Protein AF-A0A971YFV0-F1 (afdb_monomer)

Foldseek 3Di:
DDADPVLLVVLCVVLVDDSVLSVVLCVVVVNDSVVSNVVSVVVVVVVPPVPVVVVVVVVVCLVVQQVDWDFDDDPNRGPDTHRNNVVVVVVVVVVVVVVVVVVVCVVVVDPPQDDDPDDDGDDPVVVVVVVVVVVVVVVCVVVPPDDDDDDDDDDDDDDDDDDDDDD

Radius of gyration: 30.34 Å; Cα contacts (8 Å, |Δi|>4): 82; chains: 1; bounding box: 50×63×78 Å

Secondary structure (DSSP, 8-state):
----HHHHHHHHHHHT--HHHHHHHHHHTTT-HHHHHHHHHHHHHHSTTTHHHHHHHHHHHHHHHHH-EEEEEETTEEEEEEEHHHHHHHHHHHHHHHHHHHHHHHHHT-------SSS----HHHHHHHHHHHHHHHHHHHH-SS---------------------

Sequence (167 aa):
MSISFEKIEELRKRANISYEEAKVLLEKHNGDIVEALIELEKSKRIRNDGTTSFYEKLRRLFIKGNRTKFIVTYKGETVVNVPVNYLILALLFSIHFMVFSLIIIFITGCRMTIKKPEGTVMDVDDAIVDVSERVKRAAKSFTEDKPSSKVNLEKKGEDGYNEHTIE

Mean predicted aligned error: 18.41 Å

pLDDT: mean 74.05, std 20.57, range [25.17, 95.12]

Structure (mmCIF, N/CA/C/O backbone):
data_AF-A0A971YFV0-F1
#
_entry.id   AF-A0A971YFV0-F1
#
loop_
_atom_site.group_PDB
_atom_site.id
_atom_site.type_symbol
_atom_site.label_atom_id
_atom_site.label_alt_id
_atom_site.label_comp_id
_atom_site.label_asym_id
_atom_site.label_entity_id
_atom_site.label_seq_id
_atom_site.pdbx_PDB_ins_code
_atom_site.Cartn_x
_atom_site.Cartn_y
_atom_site.Cartn_z
_atom_site.occupancy
_atom_site.B_iso_or_equiv
_atom_site.auth_seq_id
_atom_site.auth_comp_id
_atom_site.auth_asym_id
_atom_site.auth_atom_id
_atom_site.pdbx_PDB_model_num
ATOM 1 N N . MET A 1 1 ? 11.831 11.834 -33.727 1.00 55.88 1 MET A N 1
ATOM 2 C CA . MET A 1 1 ? 12.250 10.417 -33.698 1.00 55.88 1 MET A CA 1
ATOM 3 C C . MET A 1 1 ? 11.049 9.598 -33.248 1.00 55.88 1 MET A C 1
ATOM 5 O O . MET A 1 1 ? 10.469 9.952 -32.233 1.00 55.88 1 MET A O 1
ATOM 9 N N . SER A 1 2 ? 10.595 8.605 -34.016 1.00 67.62 2 SER A N 1
ATOM 10 C CA . SER A 1 2 ? 9.409 7.807 -33.663 1.00 67.62 2 SER A CA 1
ATOM 11 C C . SER A 1 2 ? 9.834 6.514 -32.977 1.00 67.62 2 SER A C 1
ATOM 13 O O . SER A 1 2 ? 10.465 5.657 -33.596 1.00 67.62 2 SER A O 1
ATOM 15 N N . ILE A 1 3 ? 9.497 6.368 -31.702 1.00 83.81 3 ILE A N 1
ATOM 16 C CA . ILE A 1 3 ? 9.700 5.118 -30.968 1.00 83.81 3 ILE A CA 1
ATOM 17 C C . ILE A 1 3 ? 8.620 4.138 -31.414 1.00 83.81 3 ILE A C 1
ATOM 19 O O . ILE A 1 3 ? 7.434 4.466 -31.389 1.00 83.81 3 ILE A O 1
ATOM 23 N N . SER A 1 4 ? 9.025 2.947 -31.854 1.00 90.25 4 SER A N 1
ATOM 24 C CA . SER A 1 4 ? 8.077 1.919 -32.273 1.00 90.25 4 SER A CA 1
ATOM 25 C C . SER A 1 4 ? 7.423 1.259 -31.062 1.00 90.25 4 SER A C 1
ATOM 27 O O . SER A 1 4 ? 8.056 1.028 -30.029 1.00 90.25 4 SER A O 1
ATOM 29 N N . PHE A 1 5 ? 6.143 0.916 -31.209 1.00 93.12 5 PHE A N 1
ATOM 30 C CA . PHE A 1 5 ? 5.389 0.176 -30.197 1.00 93.12 5 PHE A CA 1
ATOM 31 C C . PHE A 1 5 ? 6.078 -1.142 -29.810 1.00 93.12 5 PHE A C 1
ATOM 33 O O . PHE A 1 5 ? 6.101 -1.503 -28.638 1.00 93.12 5 PHE A O 1
ATOM 40 N N . GLU A 1 6 ? 6.707 -1.807 -30.779 1.00 92.62 6 GLU A N 1
ATOM 41 C CA . GLU A 1 6 ? 7.463 -3.044 -30.576 1.00 92.62 6 GLU A CA 1
ATOM 42 C C . GLU A 1 6 ? 8.597 -2.877 -29.556 1.00 92.62 6 GLU A C 1
ATOM 44 O O . GLU A 1 6 ? 8.699 -3.673 -28.626 1.00 92.62 6 GLU A O 1
ATOM 49 N N . LYS A 1 7 ? 9.383 -1.792 -29.646 1.00 92.56 7 LYS A N 1
ATOM 50 C CA . LYS A 1 7 ? 10.458 -1.507 -28.681 1.00 92.56 7 LYS A CA 1
ATOM 51 C C . LYS A 1 7 ? 9.910 -1.246 -27.276 1.00 92.56 7 LYS A C 1
ATOM 53 O O . LYS A 1 7 ? 10.496 -1.693 -26.291 1.00 92.56 7 LYS A O 1
ATOM 58 N N . ILE A 1 8 ? 8.775 -0.546 -27.178 1.00 93.62 8 ILE A N 1
ATOM 59 C CA . ILE A 1 8 ? 8.094 -0.281 -25.900 1.00 93.62 8 ILE A CA 1
ATOM 60 C C . ILE A 1 8 ? 7.615 -1.598 -25.287 1.00 93.62 8 ILE A C 1
ATOM 62 O O . ILE A 1 8 ? 7.828 -1.841 -24.100 1.00 93.62 8 ILE A O 1
ATOM 66 N N . GLU A 1 9 ? 6.987 -2.466 -26.082 1.00 94.44 9 GLU A N 1
ATOM 67 C CA . GLU A 1 9 ? 6.501 -3.760 -25.613 1.00 94.44 9 GLU A CA 1
ATOM 68 C C . GLU A 1 9 ? 7.649 -4.699 -25.217 1.00 94.44 9 GLU A C 1
ATOM 70 O O . GLU A 1 9 ? 7.549 -5.392 -24.201 1.00 94.44 9 GLU A O 1
ATOM 75 N N . GLU A 1 10 ? 8.746 -4.694 -25.973 1.00 93.69 10 GLU A N 1
ATOM 76 C CA . GLU A 1 10 ? 9.948 -5.465 -25.669 1.00 93.69 10 GLU A CA 1
ATOM 77 C C . GLU A 1 10 ? 10.563 -5.039 -24.332 1.00 93.69 10 GLU A C 1
ATOM 79 O O . GLU A 1 10 ? 10.759 -5.882 -23.449 1.00 93.69 10 GLU A O 1
ATOM 84 N N . LEU A 1 11 ? 10.803 -3.737 -24.139 1.00 92.44 11 LEU A N 1
ATOM 85 C CA . LEU A 1 11 ? 11.344 -3.212 -22.886 1.00 92.44 11 LEU A CA 1
ATOM 86 C C . LEU A 1 11 ? 10.402 -3.528 -21.715 1.00 92.44 11 LEU A C 1
ATOM 88 O O . LEU A 1 11 ? 10.845 -4.028 -20.682 1.00 92.44 11 LEU A O 1
ATOM 92 N N . ARG A 1 12 ? 9.089 -3.343 -21.902 1.00 91.88 12 ARG A N 1
ATOM 93 C CA . ARG A 1 12 ? 8.057 -3.677 -20.911 1.00 91.88 12 ARG A CA 1
ATOM 94 C C . ARG A 1 12 ? 8.119 -5.141 -20.474 1.00 91.88 12 ARG A C 1
ATOM 96 O O . ARG A 1 12 ? 8.072 -5.418 -19.276 1.00 91.88 12 ARG A O 1
ATOM 103 N N . LYS A 1 13 ? 8.223 -6.074 -21.428 1.00 92.19 13 LYS A N 1
ATOM 104 C CA . LYS A 1 13 ? 8.293 -7.522 -21.162 1.00 92.19 13 LYS A CA 1
ATOM 105 C C . LYS A 1 13 ? 9.577 -7.906 -20.429 1.00 92.19 13 LYS A C 1
ATOM 107 O O . LYS A 1 13 ? 9.506 -8.686 -19.484 1.00 92.19 13 LYS A O 1
ATOM 112 N N . ARG A 1 14 ? 10.727 -7.350 -20.829 1.00 88.69 14 ARG A N 1
ATOM 113 C CA . ARG A 1 14 ? 12.033 -7.655 -20.214 1.00 88.69 14 ARG A CA 1
ATOM 114 C C . ARG A 1 14 ? 12.164 -7.088 -18.799 1.00 88.69 14 ARG A C 1
ATOM 116 O O . ARG A 1 14 ? 12.705 -7.750 -17.919 1.00 88.69 14 ARG A O 1
ATOM 123 N N . ALA A 1 15 ? 11.657 -5.881 -18.573 1.00 86.00 15 ALA A N 1
ATOM 124 C CA . ALA A 1 15 ? 11.821 -5.158 -17.315 1.00 86.00 15 ALA A CA 1
ATOM 125 C C . ALA A 1 15 ? 10.654 -5.307 -16.318 1.00 86.00 15 ALA A C 1
ATOM 127 O O . ALA A 1 15 ? 10.813 -4.976 -15.138 1.00 86.00 15 ALA A O 1
ATOM 128 N N . ASN A 1 16 ? 9.496 -5.800 -16.776 1.00 87.44 16 ASN A N 1
ATOM 129 C CA . ASN A 1 16 ? 8.229 -5.817 -16.038 1.00 87.44 16 ASN A CA 1
ATOM 130 C C . ASN A 1 16 ? 7.838 -4.428 -15.492 1.00 87.44 16 ASN A C 1
ATOM 132 O O . ASN A 1 16 ? 7.591 -4.256 -14.298 1.00 87.44 16 ASN A O 1
ATOM 136 N N . ILE A 1 17 ? 7.821 -3.437 -16.383 1.00 87.12 17 ILE A N 1
ATOM 137 C CA . ILE A 1 17 ? 7.430 -2.045 -16.100 1.00 87.12 17 ILE A CA 1
ATOM 138 C C . ILE A 1 17 ? 6.123 -1.694 -16.818 1.00 87.12 17 ILE A C 1
ATOM 140 O O . ILE A 1 17 ? 5.584 -2.506 -17.572 1.00 87.12 17 ILE A O 1
ATOM 144 N N . SER A 1 18 ? 5.565 -0.512 -16.568 1.00 90.50 18 SER A N 1
ATOM 145 C CA . SER A 1 18 ? 4.385 -0.031 -17.297 1.00 90.50 18 SER A CA 1
ATOM 146 C C . SER A 1 18 ? 4.736 0.440 -18.719 1.00 90.50 18 SER A C 1
ATOM 148 O O . SER A 1 18 ? 5.891 0.726 -19.032 1.00 90.50 18 SER A O 1
ATOM 150 N N . TYR A 1 19 ? 3.733 0.525 -19.603 1.00 91.50 19 TYR A N 1
ATOM 151 C CA . TYR A 1 19 ? 3.914 1.076 -20.957 1.00 91.50 19 TYR A CA 1
ATOM 152 C C . TYR A 1 19 ? 4.385 2.535 -20.933 1.00 91.50 19 TYR A C 1
ATOM 154 O O . TYR A 1 19 ? 5.166 2.944 -21.787 1.00 91.50 19 TYR A O 1
ATOM 162 N N . GLU A 1 20 ? 3.921 3.299 -19.947 1.00 91.88 20 GLU A N 1
ATOM 163 C CA . GLU A 1 20 ? 4.306 4.692 -19.744 1.00 91.88 20 GLU A CA 1
ATOM 164 C C . GLU A 1 20 ? 5.778 4.805 -19.338 1.00 91.88 20 GLU A C 1
ATOM 166 O O . GLU A 1 20 ? 6.537 5.510 -19.997 1.00 91.88 20 GLU A O 1
ATOM 171 N N . GLU A 1 21 ? 6.215 4.033 -18.338 1.00 89.69 21 GLU A N 1
ATOM 172 C CA . GLU A 1 21 ? 7.624 3.995 -17.929 1.00 89.69 21 GLU A CA 1
ATOM 173 C C . GLU A 1 21 ? 8.533 3.555 -19.083 1.00 89.69 21 GLU A C 1
ATOM 175 O O . GLU A 1 21 ? 9.564 4.179 -19.330 1.00 89.69 21 GLU A O 1
ATOM 180 N N . ALA A 1 22 ? 8.135 2.517 -19.829 1.00 92.38 22 ALA A N 1
ATOM 181 C CA . ALA A 1 22 ? 8.889 2.037 -20.984 1.00 92.38 22 ALA A CA 1
ATOM 182 C C . ALA A 1 22 ? 9.008 3.106 -22.081 1.00 92.38 22 ALA A C 1
ATOM 184 O O . ALA A 1 22 ? 10.084 3.285 -22.650 1.00 92.38 22 ALA A O 1
ATOM 185 N N . LYS A 1 23 ? 7.926 3.844 -22.357 1.00 93.44 23 LYS A N 1
ATOM 186 C CA . LYS A 1 23 ? 7.932 4.948 -23.320 1.00 93.44 23 LYS A CA 1
ATOM 187 C C . LYS A 1 23 ? 8.895 6.051 -22.883 1.00 93.44 23 LYS A C 1
ATOM 189 O O . LYS A 1 23 ? 9.743 6.439 -23.675 1.00 93.44 23 LYS A O 1
ATOM 194 N N . VAL A 1 24 ? 8.807 6.507 -21.635 1.00 92.56 24 VAL A N 1
ATOM 195 C CA . VAL A 1 24 ? 9.653 7.591 -21.109 1.00 92.56 24 VAL A CA 1
ATOM 196 C C . VAL A 1 24 ? 11.136 7.212 -21.138 1.00 92.56 24 VAL A C 1
ATOM 198 O O . VAL A 1 24 ? 11.972 8.016 -21.546 1.00 92.56 24 VAL A O 1
ATOM 201 N N . LEU A 1 25 ? 11.476 5.978 -20.757 1.00 92.69 25 LEU A N 1
ATOM 202 C CA . LEU A 1 25 ? 12.853 5.474 -20.811 1.00 92.69 25 LEU A CA 1
ATOM 203 C C . LEU A 1 25 ? 13.393 5.441 -22.244 1.00 92.69 25 LEU A C 1
ATOM 205 O O . LEU A 1 25 ? 14.518 5.868 -22.489 1.00 92.69 25 LEU A O 1
ATOM 209 N N . LEU A 1 26 ? 12.584 4.983 -23.199 1.00 92.88 26 LEU A N 1
ATOM 210 C CA . LEU A 1 26 ? 12.973 4.967 -24.608 1.00 92.88 26 LEU A CA 1
ATOM 211 C C . LEU A 1 26 ? 13.034 6.375 -25.210 1.00 92.88 26 LEU A C 1
ATOM 213 O O . LEU A 1 26 ? 13.888 6.617 -26.052 1.00 92.88 26 LEU A O 1
ATOM 217 N N . GLU A 1 27 ? 12.185 7.312 -24.785 1.00 92.25 27 GLU A N 1
ATOM 218 C CA . GLU A 1 27 ? 12.265 8.725 -25.191 1.00 92.25 27 GLU A CA 1
ATOM 219 C C . GLU A 1 27 ? 13.549 9.377 -24.695 1.00 92.25 27 GLU A C 1
ATOM 221 O O . GLU A 1 27 ? 14.216 10.078 -25.453 1.00 92.25 27 GLU A O 1
ATOM 226 N N . LYS A 1 28 ? 13.942 9.076 -23.459 1.00 92.56 28 LYS A N 1
ATOM 227 C CA . LYS A 1 28 ? 15.187 9.565 -22.870 1.00 92.56 28 LYS A CA 1
ATOM 228 C C . LYS A 1 28 ? 16.430 9.017 -23.577 1.00 92.56 28 LYS A C 1
ATOM 230 O O . LYS A 1 28 ? 17.393 9.754 -23.772 1.00 92.56 28 LYS A O 1
ATOM 235 N N . HIS A 1 29 ? 16.389 7.747 -23.981 1.00 92.56 29 HIS A N 1
ATOM 236 C CA . HIS A 1 29 ? 17.500 7.036 -24.626 1.00 92.56 29 HIS A CA 1
ATOM 237 C C . HIS A 1 29 ? 17.369 6.931 -26.145 1.00 92.56 29 HIS A C 1
ATOM 239 O O . HIS A 1 29 ? 17.982 6.065 -26.763 1.00 92.56 29 HIS A O 1
ATOM 245 N N . ASN A 1 30 ? 16.564 7.793 -26.775 1.00 90.88 30 ASN A N 1
ATOM 246 C CA . ASN A 1 30 ? 16.415 7.849 -28.235 1.00 90.88 30 ASN A CA 1
ATOM 247 C C . ASN A 1 30 ? 16.072 6.490 -28.894 1.00 90.88 30 ASN A C 1
ATOM 249 O O . ASN A 1 30 ? 16.448 6.202 -30.031 1.00 90.88 30 ASN A O 1
ATOM 253 N N . GLY A 1 31 ? 15.331 5.639 -28.185 1.00 88.50 31 GLY A N 1
ATOM 254 C CA . GLY A 1 31 ? 14.911 4.318 -28.641 1.00 88.50 31 GLY A CA 1
ATOM 255 C C . GLY A 1 31 ? 15.973 3.221 -28.522 1.00 88.50 31 GLY A C 1
ATOM 256 O O . GLY A 1 31 ? 15.802 2.180 -29.172 1.00 88.50 31 GLY A O 1
ATOM 257 N N . ASP A 1 32 ? 17.033 3.434 -27.735 1.00 92.88 32 ASP A N 1
ATOM 258 C CA . ASP A 1 32 ? 17.977 2.396 -27.315 1.00 92.88 32 ASP A CA 1
ATOM 259 C C . ASP A 1 32 ? 17.408 1.604 -26.126 1.00 92.88 32 ASP A C 1
ATOM 261 O O . ASP A 1 32 ? 17.220 2.122 -25.024 1.00 92.88 32 ASP A O 1
ATOM 265 N N . ILE A 1 33 ? 17.099 0.329 -26.371 1.00 90.75 33 ILE A N 1
ATOM 266 C CA . ILE A 1 33 ? 16.549 -0.579 -25.358 1.00 90.75 33 ILE A CA 1
ATOM 267 C C . ILE A 1 33 ? 17.610 -0.948 -24.321 1.00 90.75 33 ILE A C 1
ATOM 269 O O . ILE A 1 33 ? 17.271 -1.121 -23.153 1.00 90.75 33 ILE A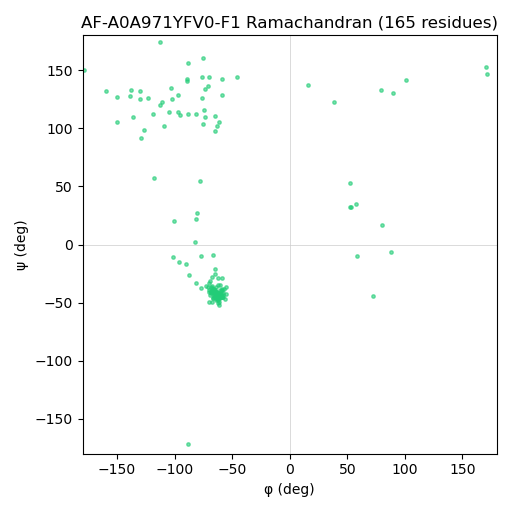 O 1
ATOM 273 N N . VAL A 1 34 ? 18.869 -1.108 -24.734 1.00 92.62 34 VAL A N 1
ATOM 274 C CA . VAL A 1 34 ? 19.943 -1.591 -23.861 1.00 92.62 34 VAL A CA 1
ATOM 275 C C . VAL A 1 34 ? 20.274 -0.524 -22.830 1.00 92.62 34 VAL A C 1
ATOM 277 O O . VAL A 1 34 ? 20.258 -0.815 -21.636 1.00 92.62 34 VAL A O 1
ATOM 280 N N . GLU A 1 35 ? 20.474 0.717 -23.270 1.00 93.44 35 GLU A N 1
ATOM 281 C CA . GLU A 1 35 ? 20.772 1.831 -22.364 1.00 93.44 35 GLU A CA 1
ATOM 282 C C . GLU A 1 35 ? 19.597 2.112 -21.412 1.00 93.44 35 GLU A C 1
ATOM 284 O O . GLU A 1 35 ? 19.778 2.265 -20.200 1.00 93.44 35 GLU A O 1
ATOM 289 N N . ALA A 1 36 ? 18.363 2.049 -21.927 1.00 93.12 36 ALA A N 1
ATOM 290 C CA . ALA A 1 36 ? 17.154 2.135 -21.111 1.00 93.12 36 ALA A CA 1
ATOM 291 C C . ALA A 1 36 ? 17.076 1.032 -20.040 1.00 93.12 36 ALA A C 1
ATOM 293 O O . ALA A 1 36 ? 16.656 1.291 -18.909 1.00 93.12 36 ALA A O 1
ATOM 294 N N . LEU A 1 37 ? 17.488 -0.195 -20.372 1.00 92.00 37 LEU A N 1
ATOM 295 C CA . LEU A 1 37 ? 17.505 -1.318 -19.437 1.00 92.00 37 LEU A CA 1
ATOM 296 C C . LEU A 1 37 ? 18.583 -1.136 -18.357 1.00 92.00 37 LEU A C 1
ATOM 298 O O . LEU A 1 37 ? 18.306 -1.388 -17.185 1.00 92.00 37 LEU A O 1
ATOM 302 N N . ILE A 1 38 ? 19.773 -0.654 -18.734 1.00 91.94 38 ILE A N 1
ATOM 303 C CA . ILE A 1 38 ? 20.883 -0.365 -17.813 1.00 91.94 38 ILE A CA 1
ATOM 304 C C . ILE A 1 38 ? 20.482 0.732 -16.820 1.00 91.94 38 ILE A C 1
ATOM 306 O O . ILE A 1 38 ? 20.667 0.573 -15.608 1.00 91.94 38 ILE A O 1
ATOM 310 N N . GLU A 1 39 ? 19.891 1.833 -17.300 1.00 90.88 39 GLU A N 1
ATOM 311 C CA . GLU A 1 39 ? 19.418 2.903 -16.417 1.00 90.88 39 GLU A CA 1
ATOM 312 C C . GLU A 1 39 ? 18.335 2.392 -15.460 1.00 90.88 39 GLU A C 1
ATOM 314 O O . GLU A 1 39 ? 18.358 2.703 -14.261 1.00 90.88 39 GLU A O 1
ATOM 319 N N . LEU A 1 40 ? 17.397 1.587 -15.964 1.00 89.69 40 LEU A N 1
ATOM 320 C CA . LEU A 1 40 ? 16.351 1.003 -15.140 1.00 89.69 40 LEU A CA 1
ATOM 321 C C . LEU A 1 40 ? 16.930 0.072 -14.068 1.00 89.69 40 LEU A C 1
ATOM 323 O O . LEU A 1 40 ? 16.510 0.153 -12.916 1.00 89.69 40 LEU A O 1
ATOM 327 N N . GLU A 1 41 ? 17.884 -0.796 -14.405 1.00 85.00 41 GLU A N 1
ATOM 328 C CA . GLU A 1 41 ? 18.512 -1.710 -13.446 1.00 85.00 41 GLU A CA 1
ATOM 329 C C . GLU A 1 41 ? 19.244 -0.938 -12.346 1.00 85.00 41 GLU A C 1
ATOM 331 O O . GLU A 1 41 ? 19.054 -1.209 -11.155 1.00 85.00 41 GLU A O 1
ATOM 336 N N . LYS A 1 42 ? 19.998 0.098 -12.728 1.00 86.50 42 LYS A N 1
ATOM 337 C CA . LYS A 1 42 ? 20.656 1.008 -11.786 1.00 86.50 42 LYS A CA 1
ATOM 338 C C . LYS A 1 42 ? 19.635 1.692 -10.873 1.00 86.50 42 LYS A C 1
ATOM 340 O O . LYS A 1 42 ? 19.809 1.702 -9.655 1.00 86.50 42 LYS A O 1
ATOM 345 N N . SER A 1 43 ? 18.536 2.187 -11.437 1.00 79.12 43 SER A N 1
ATOM 346 C CA . SER A 1 43 ? 17.457 2.849 -10.693 1.00 79.12 43 SER A CA 1
ATOM 347 C C . SER A 1 43 ? 16.696 1.889 -9.775 1.00 79.12 43 SER A C 1
ATOM 349 O O . SER A 1 43 ? 16.330 2.254 -8.660 1.00 79.12 43 SER A O 1
ATOM 351 N N . LYS A 1 44 ? 16.479 0.641 -10.200 1.00 73.69 44 LYS A N 1
ATOM 352 C CA . LYS A 1 44 ? 15.796 -0.401 -9.423 1.00 73.69 44 LYS A CA 1
ATOM 353 C C . LYS A 1 44 ? 16.664 -0.910 -8.279 1.00 73.69 44 LYS A C 1
ATOM 355 O O . LYS A 1 44 ? 16.140 -1.158 -7.200 1.00 73.69 44 LYS A O 1
ATOM 360 N N . ARG A 1 45 ? 17.982 -1.003 -8.478 1.00 64.69 45 ARG A N 1
ATOM 361 C CA . ARG A 1 45 ? 18.945 -1.303 -7.411 1.00 64.69 45 ARG A CA 1
ATOM 362 C C . ARG A 1 45 ? 18.941 -0.222 -6.328 1.00 64.69 45 ARG A C 1
ATOM 364 O O . ARG A 1 45 ? 19.064 -0.556 -5.156 1.00 64.69 45 ARG A O 1
ATOM 371 N N . ILE A 1 46 ? 18.739 1.039 -6.716 1.00 60.78 46 ILE A N 1
ATOM 372 C CA . ILE A 1 46 ? 18.622 2.176 -5.791 1.00 60.78 46 ILE A CA 1
ATOM 373 C C . ILE A 1 46 ? 17.235 2.215 -5.112 1.00 60.78 46 ILE A C 1
ATOM 375 O O . ILE A 1 46 ? 17.158 2.480 -3.920 1.00 60.78 46 ILE A O 1
ATOM 379 N N . ARG A 1 47 ? 16.147 1.879 -5.824 1.00 58.97 47 ARG A N 1
ATOM 380 C CA . ARG A 1 47 ? 14.753 1.836 -5.311 1.00 58.97 47 ARG A CA 1
ATOM 381 C C . ARG A 1 47 ? 14.365 0.549 -4.565 1.00 58.97 47 ARG A C 1
ATOM 383 O O . ARG A 1 47 ? 13.204 0.390 -4.183 1.00 58.97 47 ARG A O 1
ATOM 390 N N . ASN A 1 48 ? 15.284 -0.403 -4.395 1.00 56.84 48 ASN A N 1
ATOM 391 C CA . ASN A 1 48 ? 15.030 -1.650 -3.659 1.00 56.84 48 ASN A CA 1
ATOM 392 C C . ASN A 1 48 ? 15.154 -1.472 -2.131 1.00 56.84 48 ASN A C 1
ATOM 394 O O . ASN A 1 48 ? 15.358 -2.438 -1.397 1.00 56.84 48 ASN A O 1
ATOM 398 N N . ASP A 1 49 ? 15.023 -0.244 -1.636 1.00 57.00 49 ASP A N 1
ATOM 399 C CA . ASP A 1 49 ? 15.078 0.120 -0.224 1.00 57.00 49 ASP A CA 1
ATOM 400 C C . ASP A 1 49 ? 13.758 -0.215 0.498 1.00 57.00 49 ASP A C 1
ATOM 402 O O . ASP A 1 49 ? 13.105 0.619 1.107 1.00 57.00 49 ASP A O 1
ATOM 406 N N . GLY A 1 50 ? 13.310 -1.471 0.422 1.00 62.09 50 GLY A N 1
ATOM 407 C CA . GLY A 1 50 ? 12.174 -2.001 1.187 1.00 62.09 50 GLY A CA 1
ATOM 408 C C . GLY A 1 50 ? 10.786 -1.517 0.740 1.00 62.09 50 GLY A C 1
ATOM 409 O O . GLY A 1 50 ? 9.883 -2.339 0.591 1.00 62.09 50 GLY A O 1
ATOM 410 N N . THR A 1 51 ? 10.600 -0.228 0.463 1.00 63.25 51 THR A N 1
ATOM 411 C CA . THR A 1 51 ? 9.303 0.424 0.215 1.00 63.25 51 THR A CA 1
ATOM 412 C C . THR A 1 51 ? 8.550 -0.163 -0.984 1.00 63.25 51 THR A C 1
ATOM 414 O O . THR A 1 51 ? 7.361 -0.480 -0.886 1.00 63.25 51 THR A O 1
ATOM 417 N N . THR A 1 52 ? 9.247 -0.414 -2.095 1.00 68.06 52 THR A N 1
ATOM 418 C CA . THR A 1 52 ? 8.674 -1.019 -3.311 1.00 68.06 52 THR A CA 1
ATOM 419 C C . THR A 1 52 ? 8.251 -2.480 -3.108 1.00 68.06 52 THR A C 1
ATOM 421 O O . THR A 1 52 ? 7.205 -2.899 -3.606 1.00 68.06 52 THR A O 1
ATOM 424 N N . SER A 1 53 ? 8.996 -3.254 -2.310 1.00 75.56 53 SER A N 1
ATOM 425 C CA . SER A 1 53 ? 8.674 -4.655 -1.985 1.00 75.56 53 SER A CA 1
ATOM 426 C C . SER A 1 53 ? 7.425 -4.775 -1.105 1.00 75.56 53 SER A C 1
ATOM 428 O O . SER A 1 53 ? 6.577 -5.646 -1.327 1.00 75.56 53 SER A O 1
ATOM 430 N N . PHE A 1 54 ? 7.266 -3.871 -0.132 1.00 79.06 54 PHE A N 1
ATOM 431 C CA . PHE A 1 54 ? 6.066 -3.827 0.703 1.00 79.06 54 PHE A CA 1
ATOM 432 C C . PHE A 1 54 ? 4.832 -3.394 -0.090 1.00 79.06 54 PHE A C 1
ATOM 434 O O . PHE A 1 54 ? 3.784 -4.019 0.070 1.00 79.06 54 PHE A O 1
ATOM 441 N N . TYR A 1 55 ? 4.948 -2.405 -0.984 1.00 81.81 55 TYR A N 1
ATOM 442 C CA . TYR A 1 55 ? 3.825 -1.967 -1.817 1.00 81.81 55 TYR A CA 1
ATOM 443 C C . TYR A 1 55 ? 3.337 -3.076 -2.757 1.00 81.81 55 TYR A C 1
ATOM 445 O O . TYR A 1 55 ? 2.138 -3.316 -2.852 1.00 81.81 55 TYR A O 1
ATOM 453 N N . GLU A 1 56 ? 4.245 -3.828 -3.384 1.00 82.38 56 GLU A N 1
ATOM 454 C CA . GLU A 1 56 ? 3.875 -4.971 -4.229 1.00 82.38 56 GLU A CA 1
ATOM 455 C C . GLU A 1 56 ? 3.189 -6.095 -3.435 1.00 82.38 56 GLU A C 1
ATOM 457 O O . GLU A 1 56 ? 2.237 -6.716 -3.920 1.00 82.38 56 GLU A O 1
ATOM 462 N N . LYS A 1 57 ? 3.610 -6.340 -2.186 1.00 81.56 57 LYS A N 1
ATOM 463 C CA . LYS A 1 57 ? 2.917 -7.272 -1.281 1.00 81.56 57 LYS A CA 1
ATOM 464 C C . LYS A 1 57 ? 1.535 -6.748 -0.887 1.00 81.56 57 LYS A C 1
ATOM 466 O O . LYS A 1 57 ? 0.565 -7.497 -0.988 1.00 81.56 57 LYS A O 1
ATOM 471 N N . LEU A 1 58 ? 1.423 -5.472 -0.511 1.00 84.44 58 LEU A N 1
ATOM 472 C CA . LEU A 1 58 ? 0.145 -4.819 -0.208 1.00 84.44 58 LEU A CA 1
ATOM 473 C C . LEU A 1 58 ? -0.803 -4.871 -1.408 1.00 84.44 58 LEU A C 1
ATOM 475 O O . LEU A 1 58 ? -1.958 -5.249 -1.249 1.00 84.44 58 LEU A O 1
ATOM 479 N N . ARG A 1 59 ? -0.316 -4.574 -2.616 1.00 83.31 59 ARG A N 1
ATOM 480 C CA . ARG A 1 59 ? -1.093 -4.604 -3.861 1.00 83.31 59 ARG A CA 1
ATOM 481 C C . ARG A 1 59 ? -1.657 -5.994 -4.132 1.00 83.31 59 ARG A C 1
ATOM 483 O O . ARG A 1 59 ? -2.842 -6.132 -4.435 1.00 83.31 59 ARG A O 1
ATOM 490 N N . ARG A 1 60 ? -0.843 -7.041 -3.966 1.00 82.44 60 ARG A N 1
ATOM 491 C CA . ARG A 1 60 ? -1.306 -8.434 -4.087 1.00 82.44 60 ARG A CA 1
ATOM 492 C C . ARG A 1 60 ? -2.352 -8.780 -3.028 1.00 82.44 60 ARG A C 1
ATOM 494 O O . ARG A 1 60 ? -3.343 -9.427 -3.363 1.00 82.44 60 ARG A O 1
ATOM 501 N N . LEU A 1 61 ? -2.163 -8.338 -1.782 1.00 82.75 61 LEU A N 1
ATOM 502 C CA . LEU A 1 61 ? -3.129 -8.551 -0.701 1.00 82.75 61 LEU A CA 1
ATOM 503 C C . LEU A 1 61 ? -4.440 -7.795 -0.935 1.00 82.75 61 LEU A C 1
ATOM 505 O O . LEU A 1 61 ? -5.491 -8.378 -0.710 1.00 82.75 61 LEU A O 1
ATOM 509 N N . PHE A 1 62 ? -4.410 -6.573 -1.464 1.00 82.94 62 PHE A N 1
ATOM 510 C CA . PHE A 1 62 ? -5.608 -5.796 -1.799 1.00 82.94 62 PHE A CA 1
ATOM 511 C C . PHE A 1 62 ? -6.427 -6.440 -2.923 1.00 82.94 62 PHE A C 1
ATOM 513 O O . PHE A 1 62 ? -7.650 -6.558 -2.821 1.00 82.94 62 PHE A O 1
ATOM 520 N N . ILE A 1 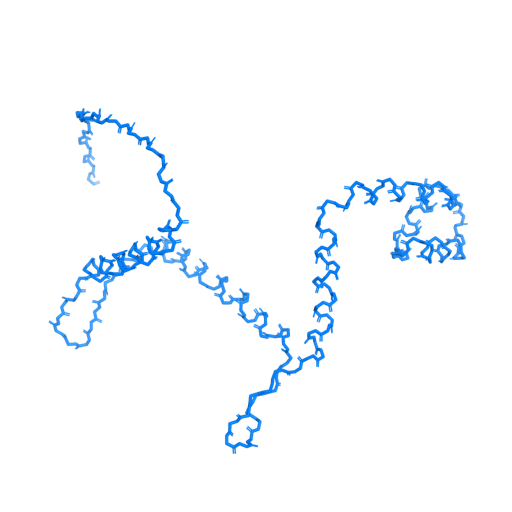63 ? -5.763 -6.896 -3.992 1.00 82.25 63 ILE A N 1
ATOM 521 C CA . ILE A 1 63 ? -6.437 -7.562 -5.118 1.00 82.25 63 ILE A CA 1
ATOM 522 C C . ILE A 1 63 ? -7.028 -8.905 -4.665 1.00 82.25 63 ILE A C 1
ATOM 524 O O . ILE A 1 63 ? -8.156 -9.243 -5.031 1.00 82.25 63 ILE A O 1
ATOM 528 N N . LYS A 1 64 ? -6.296 -9.658 -3.833 1.00 81.81 64 LYS A N 1
ATOM 529 C CA . LYS A 1 64 ? -6.770 -10.928 -3.268 1.00 81.81 64 LYS A CA 1
ATOM 530 C C . LYS A 1 64 ? -7.902 -10.711 -2.257 1.00 81.81 64 LYS A C 1
ATOM 532 O O . LYS A 1 64 ? -8.915 -11.400 -2.321 1.00 81.81 64 LYS A O 1
ATOM 537 N N . GLY A 1 65 ? -7.763 -9.717 -1.386 1.00 78.81 65 GLY A N 1
ATOM 538 C CA . GLY A 1 65 ? -8.724 -9.349 -0.349 1.00 78.81 65 GLY A CA 1
ATOM 539 C C . GLY A 1 65 ? -10.076 -8.906 -0.900 1.00 78.81 65 GLY A C 1
ATOM 540 O O . GLY A 1 65 ? -11.094 -9.177 -0.273 1.00 78.81 65 GLY A O 1
ATOM 541 N N . ASN A 1 66 ? -10.122 -8.337 -2.112 1.00 81.56 66 ASN A N 1
ATOM 542 C CA . ASN A 1 66 ? -11.390 -7.968 -2.751 1.00 81.56 66 ASN A CA 1
ATOM 543 C C . ASN A 1 66 ? -12.248 -9.187 -3.131 1.00 81.56 66 ASN A C 1
ATOM 545 O O . ASN A 1 66 ? -13.470 -9.098 -3.211 1.00 81.56 66 ASN A O 1
ATOM 549 N N . ARG A 1 67 ? -11.612 -10.336 -3.388 1.00 80.12 67 ARG A N 1
ATOM 550 C CA . ARG A 1 67 ? -12.312 -11.596 -3.681 1.00 80.12 67 ARG A CA 1
ATOM 551 C C . ARG A 1 67 ? -12.649 -12.378 -2.415 1.00 80.12 67 ARG A C 1
ATOM 553 O O . ARG A 1 67 ? -13.609 -13.145 -2.423 1.00 80.12 67 ARG A O 1
ATOM 560 N N . THR A 1 68 ? -11.885 -12.186 -1.342 1.00 82.38 68 THR A N 1
ATOM 561 C CA . THR A 1 68 ? -12.141 -12.825 -0.051 1.00 82.38 68 THR A CA 1
ATOM 562 C C . THR A 1 68 ? -13.333 -12.159 0.625 1.00 82.38 68 THR A C 1
ATOM 564 O O . THR A 1 68 ? -13.287 -10.980 0.975 1.00 82.38 68 THR A O 1
ATOM 567 N N . LYS A 1 69 ? -14.410 -12.921 0.814 1.00 82.06 69 LYS A N 1
ATOM 568 C CA . LYS A 1 69 ? -15.623 -12.462 1.495 1.00 82.06 69 LYS A CA 1
ATOM 569 C C . LYS A 1 69 ? -15.584 -12.902 2.953 1.00 82.06 69 LYS A C 1
ATOM 571 O O . LYS A 1 69 ? -15.351 -14.075 3.233 1.00 82.06 69 LYS A O 1
ATOM 576 N N . PHE A 1 70 ? -15.793 -11.963 3.866 1.00 84.25 70 PHE A N 1
ATOM 577 C CA . PHE A 1 70 ? -16.004 -12.234 5.279 1.00 84.25 70 PHE A CA 1
ATOM 578 C C . PHE A 1 70 ? -17.501 -12.457 5.495 1.00 84.25 70 PHE A C 1
ATOM 580 O O . PHE A 1 70 ? -18.308 -11.548 5.282 1.00 84.25 70 PHE A O 1
ATOM 587 N N . ILE A 1 71 ? -17.862 -13.694 5.839 1.00 82.44 71 ILE A N 1
ATOM 588 C CA . ILE A 1 71 ? -19.249 -14.116 6.022 1.00 82.44 71 ILE A CA 1
ATOM 589 C C . ILE A 1 71 ? -19.451 -14.431 7.501 1.00 82.44 71 ILE A C 1
ATOM 591 O O . ILE A 1 71 ? -18.780 -15.309 8.038 1.00 82.44 71 ILE A O 1
ATOM 595 N N . VAL A 1 72 ? -20.369 -13.717 8.150 1.00 81.25 72 VAL A N 1
ATOM 596 C CA . VAL A 1 72 ? -20.767 -13.990 9.536 1.00 81.25 72 VAL A CA 1
ATOM 597 C C . VAL A 1 72 ? -22.134 -14.654 9.517 1.00 81.25 72 VAL A C 1
ATOM 599 O O . VAL A 1 72 ? -23.127 -14.044 9.112 1.00 81.25 72 VAL A O 1
ATOM 602 N N . THR A 1 73 ? -22.175 -15.912 9.946 1.00 83.19 73 THR A N 1
ATOM 603 C CA . THR A 1 73 ? -23.397 -16.715 10.032 1.00 83.19 73 THR A CA 1
ATOM 604 C C . THR A 1 73 ? -23.855 -16.773 11.486 1.00 83.19 73 THR A C 1
ATOM 606 O O . THR A 1 73 ? -23.085 -17.178 12.356 1.00 83.19 73 THR A O 1
ATOM 609 N N . TYR A 1 74 ? -25.101 -16.394 11.767 1.00 79.69 74 TYR A N 1
ATOM 610 C CA . TYR A 1 74 ? -25.704 -16.497 13.097 1.00 79.69 74 TYR A CA 1
ATOM 611 C C . TYR A 1 74 ? -26.979 -17.335 13.000 1.00 79.69 74 TYR A C 1
ATOM 613 O O . TYR A 1 74 ? -27.838 -17.063 12.169 1.00 79.69 74 TYR A O 1
ATOM 621 N N . LYS A 1 75 ? -27.085 -18.392 13.817 1.00 78.81 75 LYS A N 1
ATOM 622 C CA . LYS A 1 75 ? -28.205 -19.359 13.799 1.00 78.81 75 LYS A CA 1
ATOM 623 C C . LYS A 1 75 ? -28.501 -19.989 12.423 1.00 78.81 75 LYS A C 1
ATOM 625 O O . LYS A 1 75 ? -29.637 -20.336 12.132 1.00 78.81 75 LYS A O 1
ATOM 630 N N . GLY A 1 76 ? -27.473 -20.173 11.595 1.00 79.06 76 GLY A N 1
ATOM 631 C CA . GLY A 1 76 ? -27.603 -20.795 10.272 1.00 79.06 76 GLY A CA 1
ATOM 632 C C . GLY A 1 76 ? -27.930 -19.825 9.133 1.00 79.06 76 GLY A C 1
ATOM 633 O O . GLY A 1 76 ? -27.839 -20.226 7.978 1.00 79.06 76 GLY A O 1
ATOM 634 N N . GLU A 1 77 ? -28.203 -18.549 9.425 1.00 76.25 77 GLU A N 1
ATOM 635 C CA . GLU A 1 77 ? -28.415 -17.512 8.412 1.00 76.25 77 GLU A CA 1
ATOM 636 C C . GLU A 1 77 ? -27.182 -16.611 8.278 1.00 76.25 77 GLU A C 1
ATOM 638 O O . GLU A 1 77 ? -26.574 -16.190 9.267 1.00 76.25 77 GLU A O 1
ATOM 643 N N . THR A 1 78 ? -26.770 -16.329 7.040 1.00 74.12 78 THR A N 1
ATOM 644 C CA . THR A 1 78 ? -25.664 -15.405 6.758 1.00 74.12 78 THR A CA 1
ATOM 645 C C . THR A 1 78 ? -26.141 -13.973 6.954 1.00 74.12 78 THR A C 1
ATOM 647 O O . THR A 1 78 ? -26.836 -13.431 6.097 1.00 74.12 78 THR A O 1
ATOM 650 N N . VAL A 1 79 ? -25.761 -13.361 8.073 1.00 72.31 79 VAL A N 1
ATOM 651 C CA . VAL A 1 79 ? -26.206 -12.013 8.456 1.00 72.31 79 VAL A CA 1
ATOM 652 C C . VAL A 1 79 ? -25.382 -10.936 7.751 1.00 72.31 79 VAL A C 1
ATOM 654 O O . VAL A 1 79 ? -25.898 -9.878 7.408 1.00 72.31 79 VAL A O 1
ATOM 657 N N . VAL A 1 80 ? -24.094 -11.195 7.503 1.00 78.94 80 VAL A N 1
ATOM 658 C CA . VAL A 1 80 ? -23.186 -10.219 6.884 1.00 78.94 80 VAL A CA 1
ATOM 659 C C . VAL A 1 80 ? -22.298 -10.917 5.864 1.00 78.94 80 VAL A C 1
ATOM 661 O O . VAL A 1 80 ? -21.651 -11.906 6.192 1.00 78.94 80 VAL A O 1
ATOM 664 N N . ASN A 1 81 ? -22.257 -10.389 4.639 1.00 80.81 81 ASN A N 1
ATOM 665 C CA . ASN A 1 81 ? -21.410 -10.853 3.539 1.00 80.81 81 ASN A CA 1
ATOM 666 C C . ASN A 1 81 ? -20.655 -9.661 2.945 1.00 80.81 81 ASN A C 1
ATOM 668 O O . ASN A 1 81 ? -21.167 -8.967 2.067 1.00 80.81 81 ASN A O 1
ATOM 672 N N . VAL A 1 82 ? -19.453 -9.397 3.452 1.00 84.94 82 VAL A N 1
ATOM 673 C CA . VAL A 1 82 ? -18.699 -8.183 3.115 1.00 84.94 82 VAL A CA 1
ATOM 674 C C . VAL A 1 82 ? -17.272 -8.555 2.699 1.00 84.94 82 VAL A C 1
ATOM 676 O O . VAL A 1 82 ? -16.623 -9.334 3.396 1.00 84.94 82 VAL A O 1
ATOM 679 N N . PRO A 1 83 ? -16.740 -8.038 1.575 1.00 87.44 83 PRO A N 1
ATOM 680 C CA . PRO A 1 83 ? -15.343 -8.256 1.200 1.00 87.44 83 PRO A CA 1
ATOM 681 C C . PRO A 1 83 ? -14.365 -7.748 2.265 1.00 87.44 83 PRO A C 1
ATOM 683 O O . PRO A 1 83 ? -14.562 -6.681 2.846 1.00 87.44 83 PRO A O 1
ATOM 686 N N . VAL A 1 84 ? -13.270 -8.479 2.481 1.00 89.50 84 VAL A N 1
ATOM 687 C CA . VAL A 1 84 ? -12.286 -8.189 3.543 1.00 89.50 84 VAL A CA 1
ATOM 688 C C . VAL A 1 84 ? -11.676 -6.786 3.410 1.00 89.50 84 VAL A C 1
ATOM 690 O O . VAL A 1 84 ? -11.360 -6.154 4.416 1.00 89.50 84 VAL A O 1
ATOM 693 N N . ASN A 1 85 ? -11.583 -6.243 2.193 1.00 87.94 85 ASN A N 1
ATOM 694 C CA . ASN A 1 85 ? -11.100 -4.877 1.969 1.00 87.94 85 ASN A CA 1
ATOM 695 C C . ASN A 1 85 ? -11.938 -3.811 2.694 1.00 87.94 85 ASN A C 1
ATOM 697 O O . ASN A 1 85 ? -11.367 -2.862 3.225 1.00 87.94 85 ASN A O 1
ATOM 701 N N . TYR A 1 86 ? -13.265 -3.966 2.761 1.00 90.56 86 TYR A N 1
ATOM 702 C CA . TYR A 1 86 ? -14.120 -3.017 3.484 1.00 90.56 86 TYR A CA 1
ATOM 703 C C . TYR A 1 86 ? -13.911 -3.105 4.999 1.00 90.56 86 TYR A C 1
ATOM 705 O O . TYR A 1 86 ? -13.992 -2.088 5.682 1.00 90.56 86 TYR A O 1
ATOM 713 N N . LEU A 1 87 ? -13.572 -4.291 5.517 1.00 89.12 87 LEU A N 1
ATOM 714 C CA . LEU A 1 87 ? -13.226 -4.486 6.926 1.00 89.12 87 LEU A CA 1
ATOM 715 C C . LEU A 1 87 ? -11.943 -3.718 7.290 1.00 89.12 87 LEU A C 1
ATOM 717 O O . LEU A 1 87 ? -11.905 -2.984 8.274 1.00 89.12 87 LEU A O 1
ATOM 721 N N . ILE A 1 88 ? -10.905 -3.849 6.455 1.00 89.94 88 ILE A N 1
ATOM 722 C CA . ILE A 1 88 ? -9.625 -3.140 6.620 1.00 89.94 88 ILE A CA 1
ATOM 723 C C . ILE A 1 88 ? -9.834 -1.626 6.499 1.00 89.94 88 ILE A C 1
ATOM 725 O O . ILE A 1 88 ? -9.270 -0.854 7.271 1.00 89.94 88 ILE A O 1
ATOM 729 N N . LEU A 1 89 ? -10.669 -1.196 5.553 1.00 90.62 89 LEU A N 1
ATOM 730 C CA . LEU A 1 89 ? -10.982 0.214 5.358 1.00 90.62 89 LEU A CA 1
ATOM 731 C C . LEU A 1 89 ? -11.689 0.811 6.583 1.00 90.62 89 LEU A C 1
ATOM 733 O O . LEU A 1 89 ? -11.289 1.872 7.057 1.00 90.62 89 LEU A O 1
ATOM 737 N N . ALA A 1 90 ? -12.686 0.115 7.134 1.00 91.31 90 ALA A N 1
ATOM 738 C CA . ALA A 1 90 ? -13.382 0.540 8.347 1.00 91.31 90 ALA A CA 1
ATOM 739 C C . ALA A 1 90 ? -12.425 0.670 9.545 1.00 91.31 90 ALA A C 1
ATOM 741 O O . ALA A 1 90 ? -12.504 1.646 10.292 1.00 91.31 90 ALA A O 1
ATOM 742 N N . LEU A 1 91 ? -11.475 -0.262 9.689 1.00 92.50 91 LEU A N 1
ATOM 743 C CA . LEU A 1 91 ? -10.441 -0.205 10.724 1.00 92.50 91 LEU A CA 1
ATOM 744 C C . LEU A 1 91 ? -9.568 1.052 10.589 1.00 92.50 91 LEU A C 1
ATOM 746 O O . LEU A 1 91 ? -9.329 1.752 11.573 1.00 92.50 91 LEU A O 1
ATOM 750 N N . LEU A 1 92 ? -9.120 1.362 9.368 1.00 94.44 92 LEU A N 1
ATOM 751 C CA . LEU A 1 92 ? -8.323 2.559 9.108 1.00 94.44 92 LEU A CA 1
ATOM 752 C C . LEU A 1 92 ? -9.117 3.823 9.436 1.00 94.44 92 LEU A C 1
ATOM 754 O O . LEU A 1 92 ? -8.612 4.672 10.168 1.00 94.44 92 LEU A O 1
ATOM 758 N N . PHE A 1 93 ? -10.362 3.938 8.970 1.00 95.12 93 PHE A N 1
ATOM 759 C CA . PHE A 1 93 ? -11.210 5.085 9.302 1.00 95.12 93 PHE A CA 1
ATOM 760 C C . PHE A 1 93 ? -11.404 5.235 10.811 1.00 95.12 93 PHE A C 1
ATOM 762 O O . PHE A 1 93 ? -11.282 6.346 11.319 1.00 95.12 93 PHE A O 1
ATOM 769 N N . SER A 1 94 ? -11.617 4.137 11.541 1.00 92.38 94 SER A N 1
ATOM 770 C CA . SER A 1 94 ? -11.785 4.166 12.997 1.00 92.38 94 SER A CA 1
ATOM 771 C C . SER A 1 94 ? -10.611 4.839 13.717 1.00 92.38 94 SER A C 1
ATOM 773 O O . SER A 1 94 ? -10.833 5.636 14.628 1.00 92.38 94 SER A O 1
ATOM 775 N N . ILE A 1 95 ? -9.369 4.558 13.303 1.00 93.12 95 ILE A N 1
ATOM 776 C CA . ILE A 1 95 ? -8.170 5.173 13.899 1.00 93.12 95 ILE A CA 1
ATOM 777 C C . ILE A 1 95 ? -8.146 6.678 13.621 1.00 93.12 95 ILE A C 1
ATOM 779 O O . ILE A 1 95 ? -7.885 7.472 14.522 1.00 93.12 95 ILE A O 1
ATOM 783 N N . HIS A 1 96 ? -8.472 7.089 12.395 1.00 91.88 96 HIS A N 1
ATOM 784 C CA . HIS A 1 96 ? -8.505 8.506 12.043 1.00 91.88 96 HIS A CA 1
ATOM 785 C C . HIS A 1 96 ? -9.592 9.242 12.830 1.00 91.88 96 HIS A C 1
ATOM 787 O O . HIS A 1 96 ? -9.304 10.286 13.404 1.00 91.88 96 HIS A O 1
ATOM 793 N N . PHE A 1 97 ? -10.804 8.688 12.939 1.00 94.50 97 PHE A N 1
ATOM 794 C CA . PHE A 1 97 ? -11.886 9.274 13.741 1.00 94.50 97 PHE A CA 1
ATOM 795 C C . PHE A 1 97 ? -11.494 9.463 15.212 1.00 94.50 97 PHE A C 1
ATOM 797 O O . PHE A 1 97 ? -11.833 10.487 15.804 1.00 94.50 97 PHE A O 1
ATOM 804 N N . MET A 1 98 ? -10.740 8.524 15.790 1.00 93.50 98 MET A N 1
ATOM 805 C CA . MET A 1 98 ? -10.206 8.663 17.146 1.00 93.50 98 MET A CA 1
ATOM 806 C C . MET A 1 98 ? -9.225 9.840 17.253 1.00 93.50 98 MET A C 1
ATOM 808 O O . MET A 1 98 ? -9.352 10.662 18.160 1.00 93.50 98 MET A O 1
ATOM 812 N N . VAL A 1 99 ? -8.286 9.959 16.309 1.00 94.69 99 VAL A N 1
ATOM 813 C CA . VAL A 1 99 ? -7.320 11.070 16.269 1.00 94.69 99 VAL A CA 1
ATOM 814 C C . VAL A 1 99 ? -8.026 12.413 16.041 1.00 94.69 99 VAL A C 1
ATOM 816 O O . VAL A 1 99 ? -7.728 13.383 16.732 1.00 94.69 99 VAL A O 1
ATOM 819 N N . PHE A 1 100 ? -9.009 12.476 15.139 1.00 94.44 100 PHE A N 1
ATOM 820 C CA . PHE A 1 100 ? -9.812 13.681 14.906 1.00 94.44 100 PHE A CA 1
ATOM 821 C C . PHE A 1 100 ? -10.610 14.093 16.145 1.00 94.44 100 PHE A C 1
ATOM 823 O O . PHE A 1 100 ? -10.610 15.269 16.499 1.00 94.44 100 PHE A O 1
ATOM 830 N N . SER A 1 101 ? -11.244 13.141 16.834 1.00 90.44 101 SER A N 1
ATOM 831 C CA . SER A 1 101 ? -11.945 13.402 18.096 1.00 90.44 101 SER A CA 1
ATOM 832 C C . SER A 1 101 ? -11.004 13.999 19.146 1.00 90.44 101 SER A C 1
ATOM 834 O O . SER A 1 101 ? -11.337 15.005 19.770 1.00 90.44 101 SER A O 1
ATOM 836 N N . LEU A 1 102 ? -9.788 13.456 19.276 1.00 90.56 102 LEU A N 1
ATOM 837 C CA . LEU A 1 102 ? -8.773 13.985 20.188 1.00 90.56 102 LEU A CA 1
ATOM 838 C C . LEU A 1 102 ? -8.401 15.439 19.857 1.00 90.56 102 LEU A C 1
ATOM 840 O O . LEU A 1 102 ? -8.328 16.273 20.758 1.00 90.56 102 LEU A O 1
ATOM 844 N N . ILE A 1 103 ? -8.213 15.757 18.573 1.00 92.25 103 ILE A N 1
ATOM 845 C CA . ILE A 1 103 ? -7.910 17.121 18.115 1.00 92.25 103 ILE A CA 1
ATOM 846 C C . ILE A 1 103 ? -9.077 18.071 18.429 1.00 92.25 103 ILE A C 1
ATOM 848 O O . ILE A 1 103 ? -8.854 19.173 18.923 1.00 92.25 103 ILE A O 1
ATOM 852 N N . ILE A 1 104 ? -10.324 17.647 18.200 1.00 88.75 104 ILE A N 1
ATOM 853 C CA . ILE A 1 104 ? -11.519 18.453 18.500 1.00 88.75 104 ILE A CA 1
ATOM 854 C C . ILE A 1 104 ? -11.638 18.720 20.003 1.00 88.75 104 ILE A C 1
ATOM 856 O O . ILE A 1 104 ? -11.896 19.856 20.399 1.00 88.75 104 ILE A O 1
ATOM 860 N N . ILE A 1 105 ? -11.419 17.702 20.840 1.00 85.25 105 ILE A N 1
ATOM 861 C CA . ILE A 1 105 ? -11.410 17.824 22.306 1.00 85.25 105 ILE A CA 1
ATOM 862 C C . ILE A 1 105 ? -10.330 18.812 22.757 1.00 85.25 105 ILE A C 1
ATOM 864 O O . ILE A 1 105 ? -10.593 19.652 23.618 1.00 85.25 105 ILE A O 1
ATOM 868 N N . PHE A 1 106 ? -9.141 18.736 22.153 1.00 85.50 106 PHE A N 1
ATOM 869 C CA . PHE A 1 106 ? -8.026 19.629 22.453 1.00 85.50 106 PHE A CA 1
ATOM 870 C C . PHE A 1 106 ? -8.348 21.088 22.101 1.00 85.50 106 PHE A C 1
ATOM 872 O O . PHE A 1 106 ? -8.128 21.975 22.920 1.00 85.50 106 PHE A O 1
ATOM 879 N N . ILE A 1 107 ? -8.931 21.335 20.922 1.00 86.69 107 ILE A N 1
ATOM 880 C CA . ILE A 1 107 ? -9.324 22.684 20.479 1.00 86.69 107 ILE A CA 1
ATOM 881 C C . ILE A 1 107 ? -10.477 23.234 21.322 1.00 86.69 107 ILE A C 1
ATOM 883 O O . ILE A 1 107 ? -10.482 24.406 21.685 1.00 86.69 107 ILE A O 1
ATOM 887 N N . THR A 1 108 ? -11.459 22.394 21.638 1.00 81.81 108 THR A N 1
ATOM 888 C CA . THR A 1 108 ? -12.665 22.811 22.369 1.00 81.81 108 THR A CA 1
ATOM 889 C C . THR A 1 108 ? -12.385 22.985 23.867 1.00 81.81 108 THR A C 1
ATOM 891 O O . THR A 1 108 ? -13.219 23.519 24.593 1.00 81.81 108 THR A O 1
ATOM 894 N N . GLY A 1 109 ? -11.211 22.559 24.354 1.00 65.06 109 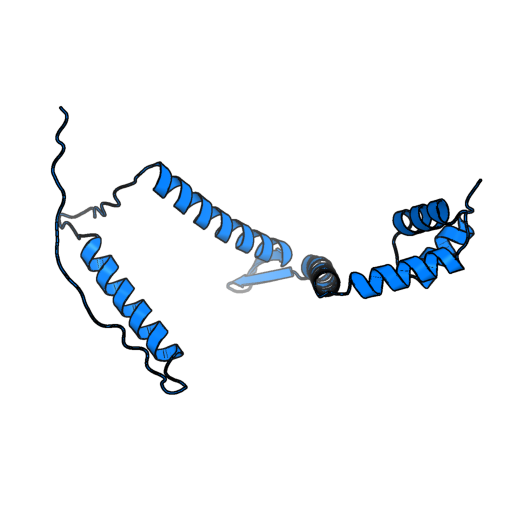GLY A N 1
ATOM 895 C CA . GLY A 1 109 ? -10.837 22.687 25.761 1.00 65.06 109 GLY A CA 1
ATOM 896 C C . GLY A 1 109 ? -11.841 22.000 26.686 1.00 65.06 109 GLY A C 1
ATOM 897 O O . GLY A 1 109 ? -12.139 22.511 27.767 1.00 65.06 109 GLY A O 1
ATOM 898 N N . CYS A 1 110 ? -12.419 20.874 26.251 1.00 57.34 110 CYS A N 1
ATOM 899 C CA . CYS A 1 110 ? -13.452 20.182 27.013 1.00 57.34 110 CYS A CA 1
ATOM 900 C C . CYS A 1 110 ? -12.889 19.735 28.368 1.00 57.34 110 CYS A C 1
ATOM 902 O O . CYS A 1 110 ? -12.154 18.753 28.461 1.00 57.34 110 CYS A O 1
ATOM 904 N N . ARG A 1 111 ? -13.281 20.427 29.443 1.00 55.38 111 ARG A N 1
ATOM 905 C CA . ARG A 1 111 ? -13.190 19.906 30.809 1.00 55.38 111 ARG A CA 1
ATOM 906 C C . ARG A 1 111 ? -14.105 18.681 30.871 1.00 55.38 111 ARG A C 1
ATOM 908 O O . ARG A 1 111 ? -15.326 18.819 30.885 1.00 55.38 111 ARG A O 1
ATOM 915 N N . MET A 1 112 ? -13.531 17.480 30.824 1.00 57.00 112 MET A N 1
ATOM 916 C CA . MET A 1 112 ? -14.284 16.235 30.974 1.00 57.00 112 MET A CA 1
ATOM 917 C C . MET A 1 112 ? -14.853 16.196 32.397 1.00 57.00 112 MET A C 1
ATOM 919 O O . MET A 1 112 ? -14.142 15.868 33.336 1.00 57.00 112 MET A O 1
ATOM 923 N N . THR A 1 113 ? -16.117 16.575 32.582 1.00 49.81 113 THR A N 1
ATOM 924 C CA . THR A 1 113 ? -16.816 16.444 33.869 1.00 49.81 113 THR A CA 1
ATOM 925 C C . THR A 1 113 ? -17.855 15.337 33.731 1.00 49.81 113 THR A C 1
ATOM 927 O O . THR A 1 113 ? -18.907 15.526 33.120 1.00 49.81 113 THR A O 1
ATOM 930 N N . ILE A 1 114 ? -17.538 14.152 34.256 1.00 51.66 114 ILE A N 1
ATOM 931 C CA . ILE A 1 114 ? -18.401 12.966 34.203 1.00 51.66 114 ILE A CA 1
ATOM 932 C C . ILE A 1 114 ? -19.555 13.160 35.194 1.00 51.66 114 ILE A C 1
ATOM 934 O O . ILE A 1 114 ? -19.358 13.127 36.405 1.00 51.66 114 ILE A O 1
ATOM 938 N N . LYS A 1 115 ? -20.777 13.356 34.689 1.00 52.25 115 LYS A N 1
ATOM 939 C CA . LYS A 1 115 ? -21.997 13.394 35.510 1.00 52.25 115 LYS A CA 1
ATOM 940 C C . LYS A 1 115 ? -22.854 12.161 35.223 1.00 52.25 115 LYS A C 1
ATOM 942 O O . LYS A 1 115 ? -23.235 11.925 34.080 1.00 52.25 115 LYS A O 1
ATOM 947 N N . LYS A 1 116 ? -23.150 11.374 36.261 1.00 50.25 116 LYS A N 1
ATOM 948 C CA . LYS A 1 116 ? -24.130 10.274 36.233 1.00 50.25 116 LYS A CA 1
ATOM 949 C C . LYS A 1 116 ? -25.536 10.797 36.577 1.00 50.25 116 LYS A C 1
ATOM 951 O O . LYS A 1 116 ? -25.638 11.817 37.256 1.00 50.25 116 LYS A O 1
ATOM 956 N N . PRO A 1 117 ? -26.609 10.100 36.151 1.00 50.72 117 PRO A N 1
ATOM 957 C CA . PRO A 1 117 ? -27.996 10.496 36.418 1.00 50.72 117 PRO A CA 1
ATOM 958 C C . PRO A 1 117 ? -28.415 10.423 37.896 1.00 50.72 117 PRO A C 1
ATOM 960 O O . PRO A 1 117 ? -29.468 10.947 38.235 1.00 50.72 117 PRO A O 1
ATOM 963 N N . GLU A 1 118 ? -27.595 9.856 38.784 1.00 48.97 118 GLU A N 1
ATOM 964 C CA . GLU A 1 118 ? -27.851 9.865 40.226 1.00 48.97 118 GLU A CA 1
ATOM 965 C C . GLU A 1 118 ? -26.660 10.426 41.002 1.00 48.97 118 GLU A C 1
ATOM 967 O O . GLU A 1 118 ? -25.676 9.729 41.228 1.00 48.97 118 GLU A O 1
ATOM 972 N N . GLY A 1 119 ? -26.763 11.709 41.364 1.00 48.53 119 GLY A N 1
ATOM 973 C CA . GLY A 1 119 ? -26.402 12.285 42.670 1.00 48.53 119 GLY A CA 1
ATOM 974 C C . GLY A 1 119 ? -24.984 12.160 43.242 1.00 48.53 119 GLY A C 1
ATOM 975 O O . GLY A 1 119 ? -24.701 12.828 44.231 1.00 48.53 119 GLY A O 1
ATOM 976 N N . THR A 1 120 ? -24.081 11.367 42.675 1.00 44.91 120 THR A N 1
ATOM 977 C CA . THR A 1 120 ? -22.720 11.189 43.187 1.00 44.91 120 THR A CA 1
ATO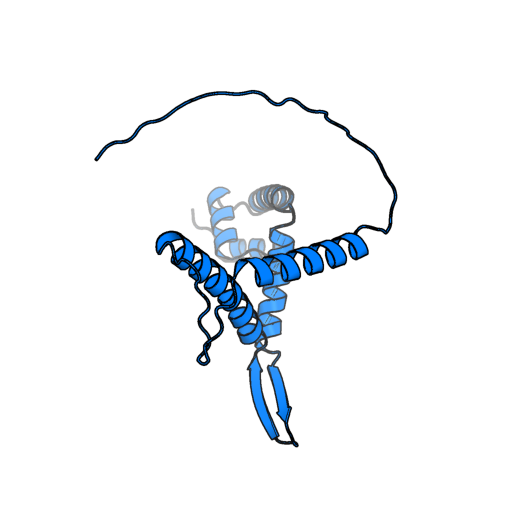M 978 C C . THR A 1 120 ? -21.725 11.640 42.131 1.00 44.91 120 THR A C 1
ATOM 980 O O . THR A 1 120 ? -21.604 11.052 41.053 1.00 44.91 120 THR A O 1
ATOM 983 N N . VAL A 1 121 ? -21.040 12.737 42.445 1.00 48.75 121 VAL A N 1
ATOM 984 C CA . VAL A 1 121 ? -19.924 13.280 41.674 1.00 48.75 121 VAL A CA 1
ATOM 985 C C . VAL A 1 121 ? -18.805 12.242 41.739 1.00 48.75 121 VAL A C 1
ATOM 987 O O . VAL A 1 121 ? -18.271 11.986 42.811 1.00 48.75 121 VAL A O 1
ATOM 990 N N . MET A 1 122 ? -18.507 11.574 40.627 1.00 51.84 122 MET A N 1
ATOM 991 C CA . MET A 1 122 ? -17.273 10.798 40.517 1.00 51.84 122 MET A CA 1
ATOM 992 C C . MET A 1 122 ? -16.248 11.693 39.843 1.00 51.84 122 MET A C 1
ATOM 994 O O . MET A 1 122 ? -16.400 12.024 38.664 1.00 51.84 122 MET A O 1
ATOM 998 N N . ASP A 1 123 ? -15.235 12.080 40.610 1.00 54.03 123 ASP A N 1
ATOM 999 C CA . ASP A 1 123 ? -14.077 12.792 40.103 1.00 54.03 123 ASP A CA 1
ATOM 1000 C C . ASP A 1 123 ? -13.389 11.957 39.023 1.00 54.03 123 ASP A C 1
ATOM 1002 O O . ASP A 1 123 ? -13.112 10.765 39.179 1.00 54.03 123 ASP A O 1
ATOM 1006 N N . VAL A 1 124 ? -13.150 12.593 37.881 1.00 59.09 124 VAL A N 1
ATOM 1007 C CA . VAL A 1 124 ? -12.482 11.971 36.732 1.00 59.09 124 VAL A CA 1
ATOM 1008 C C . VAL A 1 124 ? -11.032 11.621 37.087 1.00 59.09 124 VAL A C 1
ATOM 1010 O O . VAL A 1 124 ? -10.486 10.658 36.549 1.00 59.09 124 VAL A O 1
ATOM 1013 N N . ASP A 1 125 ? -10.458 12.332 38.058 1.00 63.28 125 ASP A N 1
ATOM 1014 C CA . ASP A 1 125 ? -9.105 12.126 38.568 1.00 63.28 125 ASP A CA 1
ATOM 1015 C C . ASP A 1 125 ? -8.918 10.731 39.189 1.00 63.28 125 ASP A C 1
ATOM 1017 O O . ASP A 1 125 ? -7.961 10.040 38.835 1.00 63.28 125 ASP A O 1
ATOM 1021 N N . ASP A 1 126 ? -9.862 10.241 40.001 1.00 69.00 126 ASP A N 1
ATOM 1022 C CA . ASP A 1 126 ? -9.750 8.917 40.640 1.00 69.00 126 ASP A CA 1
ATOM 1023 C C . ASP A 1 126 ? -9.823 7.771 39.619 1.00 69.00 126 ASP A C 1
ATOM 1025 O O . ASP A 1 126 ? -9.071 6.792 39.685 1.00 69.00 126 ASP A O 1
ATOM 1029 N N . ALA A 1 127 ? -10.702 7.901 38.621 1.00 69.44 127 ALA A N 1
ATOM 1030 C CA . ALA A 1 127 ? -10.834 6.912 37.555 1.00 69.44 127 ALA A CA 1
ATOM 1031 C C . ALA A 1 127 ? -9.595 6.882 36.639 1.00 69.44 127 ALA A C 1
ATOM 1033 O O . ALA A 1 127 ? -9.175 5.808 36.201 1.00 69.44 127 ALA A O 1
ATOM 1034 N N . ILE A 1 128 ? -8.985 8.043 36.365 1.00 70.44 128 ILE A N 1
ATOM 1035 C CA . ILE A 1 128 ? -7.741 8.139 35.588 1.00 70.44 128 ILE A CA 1
ATOM 1036 C C . ILE A 1 128 ? -6.578 7.488 36.344 1.00 70.44 128 ILE A C 1
ATOM 1038 O O . ILE A 1 128 ? -5.775 6.781 35.727 1.00 70.44 128 ILE A O 1
ATOM 1042 N N . VAL A 1 129 ? -6.492 7.681 37.663 1.00 79.88 129 VAL A N 1
ATOM 1043 C CA . VAL A 1 129 ? -5.437 7.087 38.496 1.00 79.88 129 VAL A CA 1
ATOM 1044 C C . VAL A 1 129 ? -5.503 5.555 38.468 1.00 79.88 129 VAL A C 1
ATOM 1046 O O . VAL A 1 129 ? -4.478 4.920 38.212 1.00 79.88 129 VAL A O 1
ATOM 1049 N N . ASP A 1 130 ? -6.685 4.943 38.614 1.00 83.38 130 ASP A N 1
ATOM 1050 C CA . ASP A 1 130 ? -6.826 3.473 38.564 1.00 83.38 130 ASP A CA 1
ATOM 1051 C C . ASP A 1 130 ? -6.459 2.902 37.181 1.00 83.38 130 ASP A C 1
ATOM 1053 O O . ASP A 1 130 ? -5.721 1.917 37.063 1.00 83.38 130 ASP A O 1
ATOM 1057 N N . VAL A 1 131 ? -6.898 3.556 36.101 1.00 80.50 131 VAL A N 1
ATOM 1058 C CA . VAL A 1 131 ? -6.546 3.140 34.733 1.00 80.50 131 VAL A CA 1
ATOM 1059 C C . VAL A 1 131 ? -5.039 3.282 34.483 1.00 80.50 131 VAL A C 1
ATOM 1061 O O . VAL A 1 131 ? -4.426 2.378 33.910 1.00 80.50 131 VAL A O 1
ATOM 1064 N N . SER A 1 132 ? -4.419 4.364 34.963 1.00 81.62 132 SER A N 1
ATOM 1065 C CA . SER A 1 132 ? -2.974 4.599 34.865 1.00 81.62 132 SER A CA 1
ATOM 1066 C C . SER A 1 132 ? -2.168 3.517 35.588 1.00 81.62 132 SER A C 1
ATOM 1068 O O . SER A 1 132 ? -1.219 2.959 35.023 1.00 81.62 132 SER A O 1
ATOM 1070 N N . GLU A 1 133 ? -2.572 3.135 36.803 1.00 88.38 133 GLU A N 1
ATOM 1071 C CA . GLU A 1 133 ? -1.889 2.070 37.534 1.00 88.38 133 GLU A CA 1
ATOM 1072 C C . GLU A 1 133 ? -2.024 0.706 36.849 1.00 88.38 133 GLU A C 1
ATOM 1074 O O . GLU A 1 133 ? -1.055 -0.057 36.798 1.00 88.38 133 GLU A O 1
ATOM 1079 N N . ARG A 1 134 ? -3.199 0.390 36.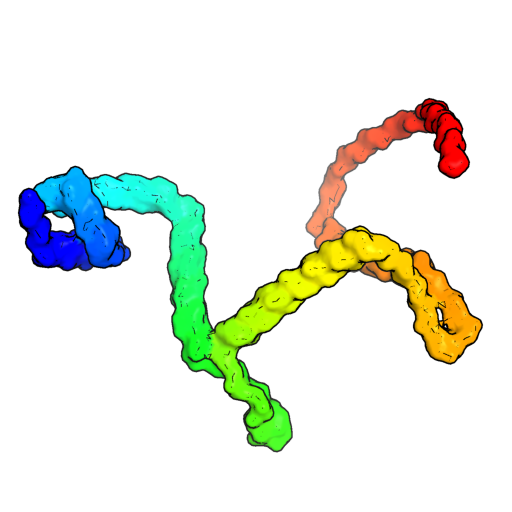287 1.00 85.88 134 ARG A N 1
ATOM 1080 C CA . ARG A 1 134 ? -3.433 -0.867 35.555 1.00 85.88 134 ARG A CA 1
ATOM 1081 C C . ARG A 1 134 ? -2.577 -0.959 34.298 1.00 85.88 134 ARG A C 1
ATOM 1083 O O . ARG A 1 134 ? -1.967 -2.000 34.057 1.00 85.88 134 ARG A O 1
ATOM 1090 N N . VAL A 1 135 ? -2.463 0.132 33.542 1.00 87.69 135 VAL A N 1
ATOM 1091 C CA . VAL A 1 135 ? -1.590 0.203 32.360 1.00 87.69 135 VAL A CA 1
ATOM 1092 C C . VAL A 1 135 ? -0.120 0.077 32.764 1.00 87.69 135 VAL A C 1
ATOM 1094 O O . VAL A 1 135 ? 0.627 -0.666 32.129 1.00 87.69 135 VAL A O 1
ATOM 1097 N N . LYS A 1 136 ? 0.299 0.722 33.860 1.00 88.38 136 LYS A N 1
ATOM 1098 C CA . LYS A 1 136 ? 1.675 0.638 34.376 1.00 88.38 136 LYS A CA 1
ATOM 1099 C C . LYS A 1 136 ? 2.029 -0.767 34.872 1.00 88.38 136 LYS A C 1
ATOM 1101 O O . LYS A 1 136 ? 3.144 -1.227 34.633 1.00 88.38 136 LYS A O 1
ATOM 1106 N N . ARG A 1 137 ? 1.095 -1.461 35.532 1.00 88.38 137 ARG A N 1
ATOM 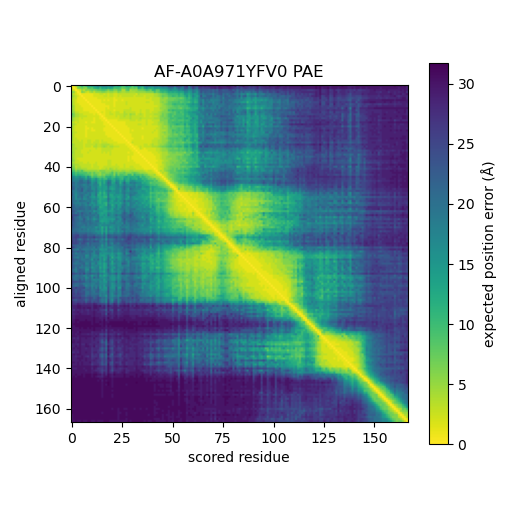1107 C CA . ARG A 1 137 ? 1.255 -2.859 35.972 1.00 88.38 137 ARG A CA 1
ATOM 1108 C C . ARG A 1 137 ? 1.333 -3.816 34.783 1.00 88.38 137 ARG A C 1
ATOM 1110 O O . ARG A 1 137 ? 2.251 -4.629 34.732 1.00 88.38 137 ARG A O 1
ATOM 1117 N N . ALA A 1 138 ? 0.447 -3.660 33.799 1.00 82.88 138 ALA A N 1
ATOM 1118 C CA . ALA A 1 138 ? 0.478 -4.457 32.577 1.00 82.88 138 ALA A CA 1
ATOM 1119 C C . ALA A 1 138 ? 1.793 -4.243 31.807 1.00 82.88 138 ALA A C 1
ATOM 1121 O O . ALA A 1 138 ? 2.492 -5.206 31.509 1.00 82.88 138 ALA A O 1
ATOM 1122 N N . ALA A 1 139 ? 2.206 -2.995 31.574 1.00 84.62 139 ALA A N 1
ATOM 1123 C CA . ALA A 1 139 ? 3.453 -2.681 30.876 1.00 84.62 139 ALA A CA 1
ATOM 1124 C C . ALA A 1 139 ? 4.698 -3.235 31.591 1.00 84.62 139 ALA A C 1
ATOM 1126 O O . ALA A 1 139 ? 5.593 -3.759 30.927 1.00 84.62 139 ALA A O 1
ATOM 1127 N N . LYS A 1 140 ? 4.738 -3.181 32.932 1.00 83.31 140 LYS A N 1
ATOM 1128 C CA . LYS A 1 140 ? 5.805 -3.807 33.732 1.00 83.31 140 LYS A CA 1
ATOM 1129 C C . LYS A 1 140 ? 5.839 -5.324 33.563 1.00 83.31 140 LYS A C 1
ATOM 1131 O O . LYS A 1 140 ? 6.901 -5.864 33.284 1.00 83.31 140 LYS A O 1
ATOM 1136 N N . SER 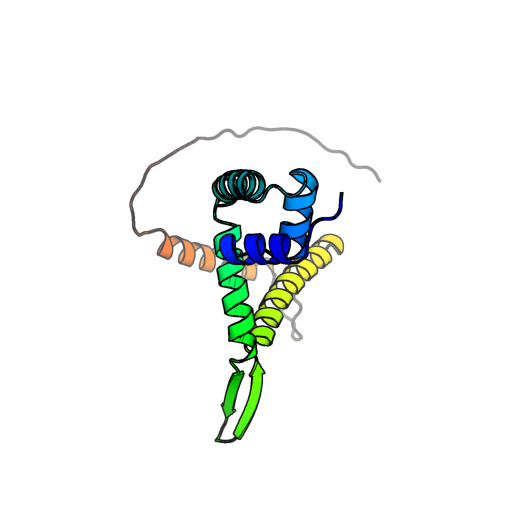A 1 141 ? 4.680 -5.985 33.588 1.00 77.75 141 SER A N 1
ATOM 1137 C CA . SER A 1 141 ? 4.612 -7.439 33.381 1.00 77.75 141 SER A CA 1
ATOM 1138 C C . SER A 1 141 ? 5.050 -7.898 31.981 1.00 77.75 141 SER A C 1
ATOM 1140 O O . SER A 1 141 ? 5.454 -9.042 31.819 1.00 77.75 141 SER A O 1
ATOM 1142 N N . PHE A 1 142 ? 5.031 -7.010 30.978 1.00 71.94 142 PHE A N 1
ATOM 1143 C CA . PHE A 1 142 ? 5.577 -7.279 29.639 1.00 71.94 142 PHE A CA 1
ATOM 1144 C C . PHE A 1 142 ? 7.058 -6.896 29.480 1.00 71.94 142 PHE A C 1
ATOM 1146 O O . PHE A 1 142 ? 7.692 -7.326 28.521 1.00 71.94 142 PHE A O 1
ATOM 1153 N N . THR A 1 143 ? 7.614 -6.082 30.384 1.00 67.25 143 THR A N 1
ATOM 1154 C CA . THR A 1 143 ? 9.023 -5.642 30.346 1.00 67.25 143 THR A CA 1
ATOM 1155 C C . THR A 1 143 ? 9.927 -6.399 31.325 1.00 67.25 143 THR A C 1
ATOM 1157 O O . THR A 1 143 ? 11.145 -6.315 31.199 1.00 67.25 143 THR A O 1
ATOM 1160 N N . GLU A 1 144 ? 9.368 -7.196 32.241 1.00 58.19 144 GLU A N 1
ATOM 1161 C CA . GLU A 1 144 ? 10.093 -8.020 33.226 1.00 58.19 144 GLU A CA 1
ATOM 1162 C C . GLU A 1 144 ? 10.639 -9.367 32.697 1.00 58.19 144 GLU A C 1
ATOM 1164 O O . GLU A 1 144 ? 10.870 -10.283 33.480 1.00 58.19 144 GLU A O 1
ATOM 1169 N N . ASP A 1 145 ? 10.942 -9.484 31.397 1.00 48.62 145 ASP A N 1
ATOM 1170 C CA . ASP A 1 145 ? 11.778 -10.577 30.857 1.00 48.62 145 ASP A CA 1
ATOM 1171 C C . ASP A 1 145 ? 13.078 -10.045 30.212 1.00 48.62 145 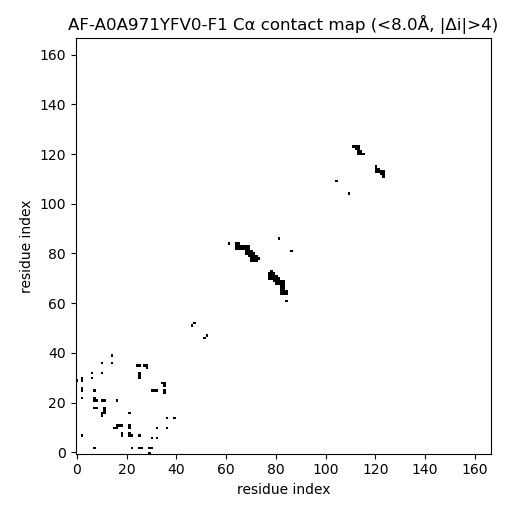ASP A C 1
ATOM 1173 O O . ASP A 1 145 ? 13.324 -10.220 29.019 1.00 48.62 145 ASP A O 1
ATOM 1177 N N . LYS A 1 146 ? 13.886 -9.300 30.994 1.00 38.38 146 LYS A N 1
ATOM 1178 C CA . LYS A 1 146 ? 15.378 -9.322 31.041 1.00 38.38 146 LYS A CA 1
ATOM 1179 C C . LYS A 1 146 ? 15.971 -8.180 31.900 1.00 38.38 146 LYS A C 1
ATOM 1181 O O . LYS A 1 146 ? 15.416 -7.084 31.930 1.00 38.38 146 LYS A O 1
ATOM 1186 N N . PRO A 1 147 ? 17.112 -8.398 32.595 1.00 41.59 147 PRO A N 1
ATOM 1187 C CA . PRO A 1 147 ? 17.544 -7.564 33.717 1.00 41.59 147 PRO A CA 1
ATOM 1188 C C . PRO A 1 147 ? 18.418 -6.346 33.346 1.00 41.59 147 PRO A C 1
ATOM 1190 O O . PRO A 1 147 ? 19.332 -6.429 32.533 1.00 41.59 147 PRO A O 1
ATOM 1193 N N . SER A 1 148 ? 18.134 -5.245 34.054 1.00 40.19 148 SER A N 1
ATOM 1194 C CA . SER A 1 148 ? 18.987 -4.147 34.556 1.00 40.19 148 SER A CA 1
ATOM 1195 C C . SER A 1 148 ? 20.154 -3.574 33.728 1.00 40.19 148 SER A C 1
ATOM 1197 O O . SER A 1 148 ? 21.205 -4.196 33.600 1.00 40.19 148 SER A O 1
ATOM 1199 N N . SER A 1 149 ? 20.095 -2.258 33.487 1.00 31.72 149 SER A N 1
ATOM 1200 C CA . SER A 1 149 ? 21.243 -1.362 33.705 1.00 31.72 149 SER A CA 1
ATOM 1201 C C . SER A 1 149 ? 20.774 0.049 34.081 1.00 31.72 149 SER A C 1
ATOM 1203 O O . SER A 1 149 ? 19.929 0.642 33.417 1.00 31.72 149 SER A O 1
ATOM 1205 N N . LYS A 1 150 ? 21.313 0.538 35.198 1.00 34.53 150 LYS A N 1
ATOM 1206 C CA . LYS A 1 150 ? 20.994 1.779 35.913 1.00 34.53 150 LYS A CA 1
ATOM 1207 C C . LYS A 1 150 ? 21.444 3.024 35.139 1.00 34.53 150 LYS A C 1
ATOM 1209 O O . LYS A 1 150 ? 22.568 3.033 34.653 1.00 34.53 150 LYS A O 1
ATOM 1214 N N . VAL A 1 151 ? 20.671 4.108 35.208 1.00 27.36 151 VAL A N 1
ATOM 1215 C CA . VAL A 1 151 ? 21.217 5.476 35.271 1.00 27.36 151 VAL A CA 1
ATOM 1216 C C . VAL A 1 151 ? 20.425 6.247 36.327 1.00 27.36 151 VAL A C 1
ATOM 1218 O O . VAL A 1 151 ? 19.244 6.530 36.153 1.00 27.36 151 VAL A O 1
ATOM 1221 N N . ASN A 1 152 ? 21.089 6.532 37.447 1.00 28.92 152 ASN A N 1
ATOM 1222 C CA . ASN A 1 152 ? 20.712 7.604 38.362 1.00 28.92 152 ASN A CA 1
ATOM 1223 C C . ASN A 1 152 ? 21.095 8.925 37.694 1.00 28.92 152 ASN A C 1
ATOM 1225 O O . ASN A 1 152 ? 22.240 9.052 37.268 1.00 28.92 152 ASN A O 1
ATOM 1229 N N . LEU A 1 153 ? 20.204 9.913 37.702 1.00 29.81 153 LEU A N 1
ATOM 1230 C CA . LEU A 1 153 ? 20.637 11.298 37.838 1.00 29.81 153 LEU A CA 1
ATOM 1231 C C . LEU A 1 153 ? 19.813 11.960 38.942 1.00 29.81 153 LEU A C 1
ATOM 1233 O O . LEU A 1 153 ? 18.586 11.890 38.977 1.00 29.81 153 LEU A O 1
ATOM 1237 N N . GLU A 1 154 ? 20.560 12.513 39.882 1.00 28.08 154 GLU A N 1
ATOM 1238 C CA . GLU A 1 154 ? 20.156 13.045 41.167 1.00 28.08 154 GLU A CA 1
ATOM 1239 C C . GLU A 1 154 ? 19.785 14.538 41.057 1.00 28.08 154 GLU A C 1
ATOM 1241 O O . GLU A 1 154 ? 20.410 15.283 40.310 1.00 28.08 154 GLU A O 1
ATOM 1246 N N . LYS A 1 155 ? 18.744 14.912 41.814 1.00 32.59 155 LYS A N 1
ATOM 1247 C CA . LYS A 1 155 ? 18.350 16.209 42.410 1.00 32.59 155 LYS A CA 1
ATOM 1248 C C . LYS A 1 155 ? 18.981 17.526 41.916 1.00 32.59 155 LYS A C 1
ATOM 1250 O O . LYS A 1 155 ? 20.187 17.719 42.020 1.00 32.59 155 LYS A O 1
ATOM 1255 N N . LYS A 1 156 ? 18.119 18.544 41.764 1.00 25.17 156 LYS A N 1
ATOM 1256 C CA . LYS A 1 156 ? 18.229 19.801 42.537 1.00 25.17 156 LYS A CA 1
ATOM 1257 C C . LYS A 1 156 ? 16.891 20.556 42.566 1.00 25.17 156 LYS A C 1
ATOM 1259 O O . LYS A 1 156 ? 16.236 20.665 41.536 1.00 25.17 156 LYS A O 1
ATOM 1264 N N . GLY A 1 157 ? 16.478 20.990 43.759 1.00 28.64 157 GLY A N 1
ATOM 1265 C CA . GLY A 1 157 ? 15.415 21.979 43.957 1.00 28.64 157 GLY A CA 1
ATOM 1266 C C . GLY A 1 157 ? 15.969 23.407 43.944 1.00 28.64 157 GLY A C 1
ATOM 1267 O O . GLY A 1 157 ? 17.164 23.571 43.696 1.00 28.64 157 GLY A O 1
ATOM 1268 N N . GLU A 1 158 ? 15.086 24.351 44.301 1.00 28.67 158 GLU A N 1
ATOM 1269 C CA . GLU A 1 158 ? 15.237 25.824 44.294 1.00 28.67 158 GLU A CA 1
ATOM 1270 C C . GLU A 1 158 ? 15.064 26.426 42.875 1.00 28.67 158 GLU A C 1
ATOM 1272 O O . GLU A 1 158 ? 15.613 25.893 41.918 1.00 28.67 158 GLU A O 1
ATOM 1277 N N . ASP A 1 159 ? 14.309 27.489 42.578 1.00 29.62 159 ASP A N 1
ATOM 1278 C CA . ASP A 1 159 ? 13.424 28.432 43.272 1.00 29.62 159 ASP A CA 1
ATOM 1279 C C . ASP A 1 159 ? 13.089 29.558 42.251 1.00 29.62 159 ASP A C 1
ATOM 1281 O O . ASP A 1 159 ? 13.879 29.851 41.356 1.00 29.62 159 ASP A O 1
ATOM 1285 N N . GLY A 1 160 ? 11.929 30.216 42.388 1.00 26.66 160 GLY A N 1
ATOM 1286 C CA . GLY A 1 160 ? 11.766 31.618 41.967 1.00 26.66 160 GLY A CA 1
ATOM 1287 C C . GLY A 1 160 ? 11.067 31.959 40.637 1.00 26.66 160 GLY A C 1
ATOM 1288 O O . GLY A 1 160 ? 11.324 31.377 39.5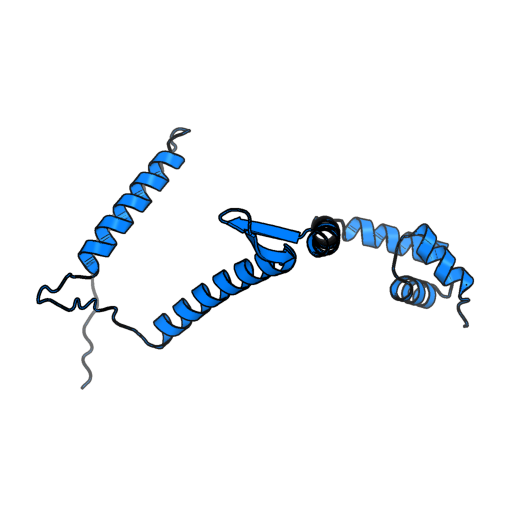88 1.00 26.66 160 GLY A O 1
ATOM 1289 N N . TYR A 1 161 ? 10.291 33.046 40.738 1.00 26.80 161 TYR A N 1
ATOM 1290 C CA . TYR A 1 161 ? 9.589 33.872 39.742 1.00 26.80 161 TYR A CA 1
ATOM 1291 C C . TYR A 1 161 ? 8.159 33.476 39.365 1.00 26.80 161 TYR A C 1
ATOM 1293 O O . TYR A 1 161 ? 7.912 32.373 38.898 1.00 26.80 161 TYR A O 1
ATOM 1301 N N . ASN A 1 162 ? 7.170 34.369 39.358 1.00 35.03 162 ASN A N 1
ATOM 1302 C CA . ASN A 1 162 ? 6.795 35.594 40.085 1.00 35.03 162 ASN A CA 1
ATOM 1303 C C . ASN A 1 162 ? 5.444 35.982 39.453 1.00 35.03 162 ASN A C 1
ATOM 1305 O O . ASN A 1 162 ? 5.187 35.674 38.288 1.00 35.03 162 ASN A O 1
ATOM 1309 N N . GLU A 1 163 ? 4.589 36.630 40.233 1.00 41.28 163 GLU A N 1
ATOM 1310 C CA . GLU A 1 163 ? 3.282 37.152 39.833 1.00 41.28 163 GLU A CA 1
ATOM 1311 C C . GLU A 1 163 ? 3.290 37.915 38.500 1.00 41.28 163 GLU A C 1
ATOM 1313 O O . GLU A 1 163 ? 4.183 38.717 38.228 1.00 41.28 163 GLU A O 1
ATOM 1318 N N . HIS A 1 164 ? 2.204 37.764 37.738 1.00 31.17 164 HIS A N 1
ATOM 1319 C CA . HIS A 1 164 ? 1.591 38.919 37.093 1.00 31.17 164 HIS A CA 1
ATOM 1320 C C . HIS A 1 164 ? 0.083 38.708 36.927 1.00 31.17 164 HIS A C 1
ATOM 1322 O O . HIS A 1 164 ? -0.384 37.953 36.076 1.00 31.17 164 HIS A O 1
ATOM 1328 N N . THR A 1 165 ? -0.665 39.404 37.774 1.00 37.34 165 THR A N 1
ATOM 1329 C CA . THR A 1 165 ? -2.078 39.740 37.601 1.00 37.34 165 THR A CA 1
ATOM 1330 C C . THR A 1 165 ? -2.192 40.777 36.486 1.00 37.34 165 THR A C 1
ATOM 1332 O O . THR A 1 165 ? -1.420 41.738 36.489 1.00 37.34 165 THR A O 1
ATOM 1335 N N . ILE A 1 166 ? -3.154 40.623 35.576 1.00 41.56 166 ILE A N 1
ATOM 1336 C CA . ILE A 1 166 ? -3.788 41.750 34.880 1.00 41.56 166 ILE A CA 1
ATOM 1337 C C . ILE A 1 166 ? -5.290 41.452 34.826 1.00 41.56 166 ILE A C 1
ATOM 1339 O O . ILE A 1 166 ? -5.683 40.314 34.566 1.00 41.56 166 ILE A O 1
ATOM 1343 N N . GLU A 1 167 ? -6.055 42.483 35.176 1.00 37.75 167 GLU A N 1
ATOM 1344 C CA . GLU A 1 167 ? -7.519 42.588 35.237 1.00 37.75 167 GLU A CA 1
ATOM 1345 C C . GLU A 1 167 ? -8.258 42.131 33.971 1.00 37.75 167 GLU A C 1
ATOM 1347 O O . GLU A 1 167 ? -7.712 42.296 32.854 1.00 37.75 167 GLU A O 1
#

Nearest PDB structures (foldseek):
  1tr8-assembly1_A  TM=9.461E-01  e=1.221E-01  Methanothermobacter marburgensis
  4pc2-assembly1_C  TM=8.171E-01  e=2.635E-01  Escherichia coli
  2cp9-assembly1_A  TM=8.196E-01  e=2.809E-01  Homo sapiens
  9f1d-assembly1_Ct  TM=8.339E-01  e=1.912E-01  Homo sapiens
  7vmx-assembly1_A  TM=5.205E-01  e=2.995E-01  Mycobacterium tuberculosis

Solvent-accessible surface area (backbone atoms only — not comparable to full-atom values): 10365 Å² total; per-residue (Å²): 134,87,73,55,70,66,60,30,51,52,46,18,67,78,68,72,55,50,69,66,59,29,43,53,39,26,63,74,45,77,58,34,63,64,63,32,49,52,54,46,51,57,50,47,68,67,54,64,72,55,61,55,62,52,49,56,51,49,51,53,50,54,64,50,26,59,72,40,66,46,69,47,67,58,97,88,42,77,78,41,83,43,39,42,50,59,56,54,49,52,53,54,50,51,57,50,54,52,54,51,50,52,52,50,44,62,75,68,61,64,78,80,73,62,78,61,100,65,94,58,85,54,63,56,66,63,59,50,51,55,53,51,51,52,51,52,51,53,54,46,72,73,58,73,85,69,87,87,85,89,82,88,84,82,88,82,83,89,82,88,90,77,90,81,88,80,137